Protein AF-A0A947BWH8-F1 (afdb_monomer_lite)

Sequence (149 aa):
MENKRRRALTVIVGLLTLSIGVTAMAASGGHDELLELFDDWRAFESPPVLDGAPDYRATTFDKRQADFLQLRKRLDAFDISEWPIPQQVDWHLVRAEMNGYDFNRRVLKPWQRDPAYYKTMWTYRSDVPAHEGPTHHAVVELWSYEFPL

Secondary structure (DSSP, 8-state):
-------------------------SSHHHHHHHHHHHHHHHHHHSPPEETTEE---HHHHHHHHHHHHHHHHHHTT---TTS-HHHHHHHHHHHHHHHHHHHIIIII-HHHH-GGGG--EE-S--SSSS-SS---TT-EEGGGS-S--

Foldseek 3Di:
DDDDDDDDDDDDDDDPPPPPPPPPPPAPVLLVLLVVLVVVVVVLVQADDDPRDRDPDPVRCVVCVVVLVVSVVSLVPDDCPPPDPVSVVSSVVSVVVSVVSVCCSPPVVCVVPPPCQPAAEDADDDPDPDDDDRYHPHHDDNVPDDPPD

Structure (mmCIF, N/CA/C/O backbone):
data_AF-A0A947BWH8-F1
#
_entry.id   AF-A0A947BWH8-F1
#
loop_
_atom_site.group_PDB
_atom_site.id
_atom_site.type_symbol
_atom_site.label_atom_id
_atom_site.label_alt_id
_atom_site.label_comp_id
_atom_site.label_asym_id
_atom_site.label_entity_id
_atom_site.label_seq_id
_atom_site.pdbx_PDB_ins_code
_atom_site.Cartn_x
_atom_site.Cartn_y
_atom_site.Cartn_z
_atom_site.occupancy
_atom_site.B_iso_or_equiv
_atom_site.auth_seq_id
_atom_site.auth_comp_id
_atom_site.auth_asym_id
_atom_site.auth_atom_id
_atom_site.pdbx_PDB_model_num
ATOM 1 N N . MET A 1 1 ? -0.123 -6.138 92.369 1.00 39.97 1 MET A N 1
ATOM 2 C CA . MET A 1 1 ? -0.701 -7.255 91.594 1.00 39.97 1 MET A CA 1
ATOM 3 C C . MET A 1 1 ? -2.155 -6.917 91.289 1.00 39.97 1 MET A C 1
ATOM 5 O O . MET A 1 1 ? -2.795 -6.324 92.143 1.00 39.97 1 MET A O 1
ATOM 9 N N . GLU A 1 2 ? -2.618 -7.284 90.092 1.00 36.22 2 GLU A N 1
ATOM 10 C CA . GLU A 1 2 ? -4.022 -7.344 89.637 1.00 36.22 2 GLU A CA 1
ATOM 11 C C . GLU A 1 2 ? -4.780 -6.062 89.177 1.00 36.22 2 GLU A C 1
ATOM 13 O O . GLU A 1 2 ? -5.314 -5.285 89.960 1.00 36.22 2 GLU A O 1
ATOM 18 N N . ASN A 1 3 ? -4.870 -5.918 87.844 1.00 44.38 3 ASN A N 1
ATOM 19 C CA . ASN A 1 3 ? -6.005 -5.507 86.986 1.00 44.38 3 ASN A CA 1
ATOM 20 C C . ASN A 1 3 ? -7.221 -4.725 87.550 1.00 44.38 3 ASN A C 1
ATOM 22 O O . ASN A 1 3 ? -8.016 -5.276 88.308 1.00 44.38 3 ASN A O 1
ATOM 26 N N . LYS A 1 4 ? -7.592 -3.627 86.856 1.00 41.88 4 LYS A N 1
ATOM 27 C CA . LYS A 1 4 ? -8.888 -3.563 86.129 1.00 41.88 4 LYS A CA 1
ATOM 28 C C . LYS A 1 4 ? -8.974 -2.432 85.086 1.00 41.88 4 LYS A C 1
ATOM 30 O O . LYS A 1 4 ? -8.759 -1.263 85.367 1.00 41.88 4 LYS A O 1
ATOM 35 N N . ARG A 1 5 ? -9.338 -2.841 83.867 1.00 59.75 5 ARG A N 1
ATOM 36 C CA . ARG A 1 5 ? -9.617 -2.061 82.646 1.00 59.75 5 ARG A CA 1
ATOM 37 C C . ARG A 1 5 ? -10.917 -1.241 82.742 1.00 59.75 5 ARG A C 1
ATOM 39 O O . ARG A 1 5 ? -11.842 -1.714 83.398 1.00 59.75 5 ARG A O 1
ATOM 46 N N . ARG A 1 6 ? -11.025 -0.151 81.953 1.00 51.34 6 ARG A N 1
ATOM 47 C CA . ARG A 1 6 ? -12.219 0.377 81.213 1.00 51.34 6 ARG A CA 1
ATOM 48 C C . ARG A 1 6 ? -11.804 1.688 80.492 1.00 51.34 6 ARG A C 1
ATOM 50 O O . ARG A 1 6 ? -11.542 2.667 81.165 1.00 51.34 6 ARG A O 1
ATOM 57 N N . ARG A 1 7 ? -11.389 1.681 79.214 1.00 51.97 7 ARG A N 1
ATOM 58 C CA . ARG A 1 7 ? -12.149 1.750 77.932 1.00 51.97 7 ARG A CA 1
ATOM 59 C C . ARG A 1 7 ? -13.002 3.022 77.728 1.00 51.97 7 ARG A C 1
ATOM 61 O O . ARG A 1 7 ? -14.052 3.119 78.346 1.00 51.97 7 ARG A O 1
ATOM 68 N N . ALA A 1 8 ? -12.615 3.871 76.765 1.00 40.62 8 ALA A N 1
ATOM 69 C CA . ALA A 1 8 ? -13.495 4.698 75.912 1.00 40.62 8 ALA A CA 1
ATOM 70 C C . ALA A 1 8 ? -12.679 5.173 74.682 1.00 40.62 8 ALA A C 1
ATOM 72 O O . ALA A 1 8 ? -11.717 5.913 74.833 1.00 40.62 8 ALA A O 1
ATOM 73 N N . LEU A 1 9 ? -12.785 4.463 73.555 1.00 39.44 9 LEU A N 1
ATOM 74 C CA . LEU A 1 9 ? -13.539 4.820 72.336 1.00 39.44 9 LEU A CA 1
ATOM 75 C C . LEU A 1 9 ? -12.795 5.805 71.409 1.00 39.44 9 LEU A C 1
ATOM 77 O O . LEU A 1 9 ? -12.954 7.016 71.494 1.00 39.44 9 LEU A O 1
ATOM 81 N N . THR A 1 10 ? -12.023 5.251 70.472 1.00 40.75 10 THR A N 1
ATOM 82 C CA . THR A 1 10 ? -11.544 5.951 69.271 1.00 40.75 10 THR A CA 1
ATOM 83 C C . THR A 1 10 ? -12.500 5.610 68.131 1.00 40.75 10 THR A C 1
ATOM 85 O O . THR A 1 10 ? -12.618 4.444 67.755 1.00 40.75 10 THR A O 1
ATOM 88 N N . VAL A 1 11 ? -13.215 6.606 67.609 1.00 41.56 11 VAL A N 1
ATOM 89 C CA . VAL A 1 11 ? -14.043 6.473 66.403 1.00 41.56 11 VAL A CA 1
ATOM 90 C C . VAL A 1 11 ? -13.116 6.583 65.193 1.00 41.56 11 VAL A C 1
ATOM 92 O O . VAL A 1 11 ? -12.529 7.636 64.965 1.00 41.56 11 VAL A O 1
ATOM 95 N N . ILE A 1 12 ? -12.960 5.497 64.435 1.00 49.56 12 ILE A N 1
ATOM 96 C CA . ILE A 1 12 ? -12.273 5.507 63.138 1.00 49.56 12 ILE A CA 1
ATOM 97 C C . ILE A 1 12 ? -13.351 5.662 62.065 1.00 49.56 12 ILE A C 1
ATOM 99 O O . ILE A 1 12 ? -14.147 4.753 61.840 1.00 49.56 12 ILE A O 1
ATOM 103 N N . VAL A 1 13 ? -13.387 6.828 61.422 1.00 48.16 13 VAL A N 1
ATOM 104 C CA . VAL A 1 13 ? -14.162 7.054 60.199 1.00 48.16 13 VAL A CA 1
ATOM 105 C C . VAL A 1 13 ? -13.369 6.436 59.050 1.00 48.16 13 VAL A C 1
ATOM 107 O O . VAL A 1 13 ? -12.303 6.929 58.689 1.00 48.16 13 VAL A O 1
ATOM 110 N N . GLY A 1 14 ? -13.856 5.317 58.515 1.00 42.84 14 GLY A N 1
ATOM 111 C CA . GLY A 1 14 ? -13.293 4.690 57.322 1.00 42.84 14 GLY A CA 1
ATOM 112 C C . GLY A 1 14 ? -13.672 5.490 56.079 1.00 42.84 14 GLY A C 1
ATOM 113 O O . GLY A 1 14 ? -14.842 5.530 55.705 1.00 42.84 14 GLY A O 1
ATOM 114 N N . LEU A 1 15 ? -12.689 6.130 55.446 1.00 51.12 15 LEU A N 1
ATOM 115 C CA . LEU A 1 15 ? -12.850 6.766 54.143 1.00 51.12 15 LEU A CA 1
ATOM 116 C C . LEU A 1 15 ? -12.776 5.668 53.071 1.00 51.12 15 LEU A C 1
ATOM 118 O O . LEU A 1 15 ? -11.702 5.151 52.773 1.00 51.12 15 LEU A O 1
ATOM 122 N N . LEU A 1 16 ? -13.927 5.270 52.531 1.00 45.84 16 LEU A N 1
ATOM 123 C CA . LEU A 1 16 ? -14.003 4.317 51.428 1.00 45.84 16 LEU A CA 1
ATOM 124 C C . LEU A 1 16 ? -13.688 5.062 50.120 1.00 45.84 16 LEU A C 1
ATOM 126 O O . LEU A 1 16 ? -14.573 5.627 49.482 1.00 45.84 16 LEU A O 1
ATOM 130 N N . THR A 1 17 ? -12.414 5.119 49.735 1.00 53.09 17 THR A N 1
ATOM 131 C CA . THR A 1 17 ? -12.020 5.566 48.394 1.00 53.09 17 THR A CA 1
ATOM 132 C C . THR A 1 17 ? -12.393 4.479 47.391 1.00 53.09 17 THR A C 1
ATOM 134 O O . THR A 1 17 ? -11.710 3.461 47.288 1.00 53.09 17 THR A O 1
ATOM 137 N N . LEU A 1 18 ? -13.494 4.686 46.669 1.00 47.41 18 LEU A N 1
ATOM 138 C CA . LEU A 1 18 ? -13.870 3.871 45.521 1.00 47.41 18 LEU A CA 1
ATOM 139 C C . LEU A 1 18 ? -12.942 4.255 44.359 1.00 47.41 18 LEU A C 1
ATOM 141 O O . LEU A 1 18 ? -13.186 5.224 43.643 1.00 47.41 18 LEU A O 1
ATOM 145 N N . SER A 1 19 ? -11.833 3.537 44.210 1.00 50.00 19 SER A N 1
ATOM 146 C CA . SER A 1 19 ? -11.000 3.609 43.015 1.00 50.00 19 SER A CA 1
ATOM 147 C C . SER A 1 19 ? -11.803 3.054 41.839 1.00 50.00 19 SER A C 1
ATOM 149 O O . SER A 1 19 ? -11.974 1.844 41.698 1.00 50.00 19 SER A O 1
ATOM 151 N N . ILE A 1 20 ? -12.308 3.951 40.991 1.00 53.84 20 ILE A N 1
ATOM 152 C CA . ILE A 1 20 ? -12.769 3.606 39.646 1.00 53.84 20 ILE A CA 1
ATOM 153 C C . ILE A 1 20 ? -11.513 3.195 38.876 1.00 53.84 20 ILE A C 1
ATOM 155 O O . ILE A 1 20 ? -10.786 4.028 38.338 1.00 53.84 20 ILE A O 1
ATOM 159 N N . GLY A 1 21 ? -11.205 1.901 38.903 1.00 50.53 21 GLY A N 1
ATOM 160 C CA . GLY A 1 21 ? -10.251 1.313 37.982 1.00 50.53 21 GLY A CA 1
ATOM 161 C C . GLY A 1 21 ? -10.845 1.416 36.587 1.00 50.53 21 GLY A C 1
ATOM 162 O O . GLY A 1 21 ? -11.781 0.692 36.262 1.00 50.53 21 GLY A O 1
ATOM 163 N N . VAL A 1 22 ? -10.327 2.337 35.776 1.00 55.41 22 VAL A N 1
ATOM 164 C CA . VAL A 1 22 ? -10.525 2.301 34.328 1.00 55.41 22 VAL A CA 1
ATOM 165 C C . VAL A 1 22 ? -9.943 0.970 33.862 1.00 55.41 22 VAL A C 1
ATOM 167 O O . VAL A 1 22 ? -8.730 0.769 33.876 1.00 55.41 22 VAL A O 1
ATOM 170 N N . THR A 1 23 ? -10.806 0.024 33.512 1.00 48.78 23 THR A N 1
ATOM 171 C CA . THR A 1 23 ? -10.416 -1.233 32.876 1.00 48.78 23 THR A CA 1
ATOM 172 C C . THR A 1 23 ? -9.904 -0.934 31.470 1.00 48.78 23 THR A C 1
ATOM 174 O O . THR A 1 23 ? -10.654 -0.978 30.505 1.00 48.78 23 THR A O 1
ATOM 177 N N . ALA A 1 24 ? -8.611 -0.630 31.360 1.00 53.03 24 ALA A N 1
ATOM 178 C CA . ALA A 1 24 ? -7.869 -0.516 30.104 1.00 53.03 24 ALA A CA 1
ATOM 179 C C . ALA A 1 24 ? -7.128 -1.826 29.760 1.00 53.03 24 ALA A C 1
ATOM 181 O O . ALA A 1 24 ? -6.014 -1.797 29.254 1.00 53.03 24 ALA A O 1
ATOM 182 N N . MET A 1 25 ? -7.703 -2.986 30.098 1.00 47.78 25 MET A N 1
ATOM 183 C CA . MET A 1 25 ? -7.000 -4.278 30.016 1.00 47.78 25 MET A CA 1
ATOM 184 C C . MET A 1 25 ? -7.480 -5.226 28.906 1.00 47.78 25 MET A C 1
ATOM 186 O O . MET A 1 25 ? -6.888 -6.286 28.747 1.00 47.78 25 MET A O 1
ATOM 190 N N . ALA A 1 26 ? -8.500 -4.869 28.118 1.00 49.41 26 ALA A N 1
ATOM 191 C CA . ALA A 1 26 ? -8.987 -5.719 27.020 1.00 49.41 26 ALA A CA 1
ATOM 192 C C . ALA A 1 26 ? -8.523 -5.274 25.615 1.00 49.41 26 ALA A C 1
ATOM 194 O O . ALA A 1 26 ? -8.715 -6.011 24.656 1.00 49.41 26 ALA A O 1
ATOM 195 N N . ALA A 1 27 ? -7.898 -4.097 25.485 1.00 54.22 27 ALA A N 1
ATOM 196 C CA . ALA A 1 27 ? -7.608 -3.471 24.189 1.00 54.22 27 ALA A CA 1
ATOM 197 C C . ALA A 1 27 ? -6.154 -3.624 23.697 1.00 54.22 27 ALA A C 1
ATOM 199 O O . ALA A 1 27 ? -5.874 -3.306 22.547 1.00 54.22 27 ALA A O 1
ATOM 200 N N . SER A 1 28 ? -5.217 -4.096 24.531 1.00 60.53 28 SER A N 1
ATOM 201 C CA . SER A 1 28 ? -3.800 -4.137 24.136 1.00 60.53 28 SER A CA 1
ATOM 202 C C . SER A 1 28 ? -3.502 -5.238 23.113 1.00 60.53 28 SER A C 1
ATOM 204 O O . SER A 1 28 ? -2.878 -4.959 22.103 1.00 60.53 28 SER A O 1
ATOM 206 N N . GLY A 1 29 ? -4.020 -6.458 23.309 1.00 75.25 29 GLY A N 1
ATOM 207 C CA . GLY A 1 29 ? -3.731 -7.578 22.399 1.00 75.25 29 GLY A CA 1
ATOM 208 C C . GLY A 1 29 ? -4.282 -7.382 20.982 1.00 75.25 29 GLY A C 1
ATOM 209 O O . GLY A 1 29 ? -3.577 -7.620 20.011 1.00 75.25 29 GLY A O 1
ATOM 210 N N . GLY A 1 30 ? -5.520 -6.892 20.854 1.00 90.06 30 GLY A N 1
ATOM 211 C CA . GLY A 1 30 ? -6.136 -6.671 19.541 1.00 90.06 30 GLY A CA 1
ATOM 212 C C . GLY A 1 30 ? -5.537 -5.491 18.772 1.00 90.06 30 GLY A C 1
ATOM 213 O O . GLY A 1 30 ? -5.439 -5.546 17.549 1.00 90.06 30 GLY A O 1
ATOM 214 N N . HIS A 1 31 ? -5.117 -4.424 19.462 1.00 95.12 31 HIS A N 1
ATOM 215 C CA . HIS A 1 31 ? -4.479 -3.287 18.791 1.00 95.12 31 HIS A CA 1
ATOM 216 C C . HIS A 1 31 ? -3.056 -3.621 18.335 1.00 95.12 31 HIS A C 1
ATOM 218 O O . HIS A 1 31 ? -2.710 -3.286 17.207 1.00 95.12 31 HIS A O 1
ATOM 224 N N . ASP A 1 32 ? -2.277 -4.354 19.135 1.00 96.44 32 ASP A N 1
ATOM 225 C CA . ASP A 1 32 ? -0.945 -4.821 18.728 1.00 96.44 32 ASP A CA 1
ATOM 226 C C . ASP A 1 32 ? -1.026 -5.714 17.468 1.00 96.44 32 ASP A C 1
ATOM 228 O O . ASP A 1 32 ? -0.267 -5.521 16.520 1.00 96.44 32 ASP A O 1
ATOM 232 N N . GLU A 1 33 ? -2.019 -6.610 17.383 1.00 97.56 33 GLU A N 1
ATOM 233 C CA . GLU A 1 33 ? -2.282 -7.415 16.176 1.00 97.56 33 GLU A CA 1
ATOM 234 C C . GLU A 1 33 ? -2.650 -6.560 14.944 1.00 97.56 33 GLU A C 1
ATOM 236 O O . GLU A 1 33 ? -2.325 -6.923 13.807 1.00 97.56 33 GLU A O 1
ATOM 241 N N . LEU A 1 34 ? -3.327 -5.420 15.136 1.00 98.31 34 LEU A N 1
ATOM 242 C CA . LEU A 1 34 ? -3.590 -4.474 14.049 1.00 98.31 34 LEU A CA 1
ATOM 243 C C . LEU A 1 34 ? -2.296 -3.809 13.566 1.00 98.31 34 LEU A C 1
ATOM 245 O O . LEU A 1 34 ? -2.149 -3.610 12.360 1.00 98.31 34 LEU A O 1
ATOM 249 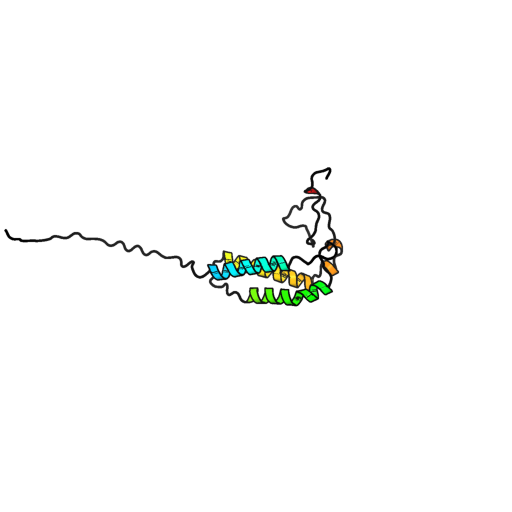N N . LEU A 1 35 ? -1.371 -3.474 14.471 1.00 98.06 35 LEU A N 1
ATOM 250 C CA . LEU A 1 35 ? -0.070 -2.907 14.102 1.00 98.06 35 LEU A CA 1
ATOM 251 C C . LEU A 1 35 ? 0.761 -3.914 13.298 1.00 98.06 35 LEU A C 1
ATOM 253 O O . LEU A 1 35 ? 1.308 -3.554 12.259 1.00 98.06 35 LEU A O 1
ATOM 257 N N . GLU A 1 36 ? 0.763 -5.187 13.694 1.00 98.44 36 GLU A N 1
ATOM 258 C CA . GLU A 1 36 ? 1.401 -6.253 12.910 1.00 98.44 36 GLU A CA 1
ATOM 259 C C . GLU A 1 36 ? 0.762 -6.405 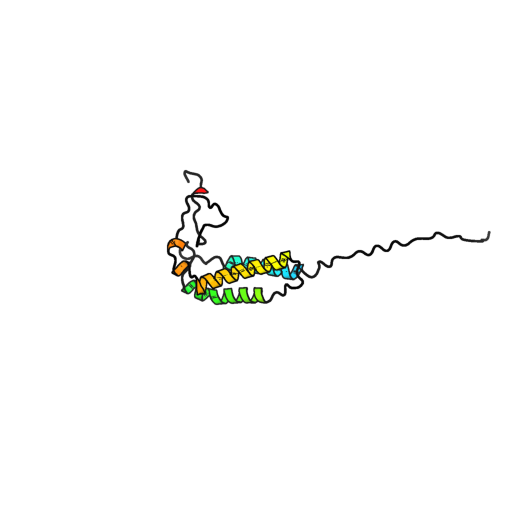11.520 1.00 98.44 36 GLU A C 1
ATOM 261 O O . GLU A 1 36 ? 1.457 -6.497 10.506 1.00 98.44 36 GLU A O 1
ATOM 266 N N . LEU A 1 37 ? -0.576 -6.381 11.435 1.00 98.62 37 LEU A N 1
ATOM 267 C CA . LEU A 1 37 ? -1.269 -6.382 10.144 1.00 98.62 37 LEU A CA 1
ATOM 268 C C . LEU A 1 37 ? -0.904 -5.153 9.299 1.00 98.62 37 LEU A C 1
ATOM 270 O O . LEU A 1 37 ? -0.816 -5.259 8.074 1.00 98.62 37 LEU A O 1
ATOM 274 N N . PHE A 1 38 ? -0.730 -3.991 9.924 1.00 98.56 38 PHE A N 1
ATOM 275 C CA . PHE A 1 38 ? -0.329 -2.777 9.229 1.00 98.56 38 PHE A CA 1
ATOM 276 C C . PHE A 1 38 ? 1.081 -2.903 8.648 1.00 98.56 38 PHE A C 1
ATOM 278 O O . PHE A 1 38 ? 1.272 -2.566 7.481 1.00 98.56 38 PHE A O 1
ATOM 285 N N . ASP A 1 39 ? 2.035 -3.457 9.392 1.00 98.56 39 ASP A N 1
ATOM 286 C CA . ASP A 1 39 ? 3.387 -3.714 8.888 1.00 98.56 39 ASP A CA 1
ATOM 287 C C . ASP A 1 39 ? 3.373 -4.696 7.705 1.00 98.56 39 ASP A C 1
ATOM 289 O O . ASP A 1 39 ? 3.972 -4.427 6.656 1.00 98.56 39 ASP A O 1
ATOM 293 N N . ASP A 1 40 ? 2.600 -5.782 7.808 1.00 98.62 40 ASP A N 1
ATOM 294 C CA . ASP A 1 40 ? 2.394 -6.727 6.703 1.00 98.62 40 ASP A CA 1
ATOM 295 C C . ASP A 1 40 ? 1.761 -6.044 5.479 1.00 98.62 40 ASP A C 1
ATOM 297 O O . ASP A 1 40 ? 2.127 -6.304 4.327 1.00 98.62 40 ASP A O 1
ATOM 301 N N . TRP A 1 41 ? 0.813 -5.135 5.717 1.00 98.62 41 TRP A N 1
ATOM 302 C CA . TRP A 1 41 ? 0.178 -4.334 4.679 1.00 98.62 41 TRP A CA 1
ATOM 303 C C . TRP A 1 41 ? 1.158 -3.366 4.013 1.00 98.62 41 TRP A C 1
ATOM 305 O O . TRP A 1 41 ? 1.134 -3.249 2.791 1.00 98.62 41 TRP A O 1
ATOM 315 N N . ARG A 1 42 ? 2.058 -2.710 4.754 1.00 98.00 42 ARG A N 1
ATOM 316 C CA . ARG A 1 42 ? 3.119 -1.857 4.187 1.00 98.00 42 ARG A CA 1
ATOM 317 C C . ARG A 1 42 ? 4.084 -2.645 3.313 1.00 98.00 42 ARG A C 1
ATOM 319 O O . ARG A 1 42 ? 4.393 -2.204 2.204 1.00 98.00 42 ARG A O 1
ATOM 326 N N . ALA A 1 43 ? 4.500 -3.824 3.772 1.00 97.62 43 ALA A N 1
ATOM 327 C CA . ALA A 1 43 ? 5.349 -4.717 2.992 1.00 97.62 43 ALA A CA 1
ATOM 328 C C . ALA A 1 43 ? 4.652 -5.199 1.707 1.00 97.62 43 ALA A C 1
ATOM 330 O O . ALA A 1 43 ? 5.283 -5.305 0.654 1.00 97.62 43 ALA A O 1
ATOM 331 N N . PHE A 1 44 ? 3.344 -5.467 1.769 1.00 98.06 44 PHE A N 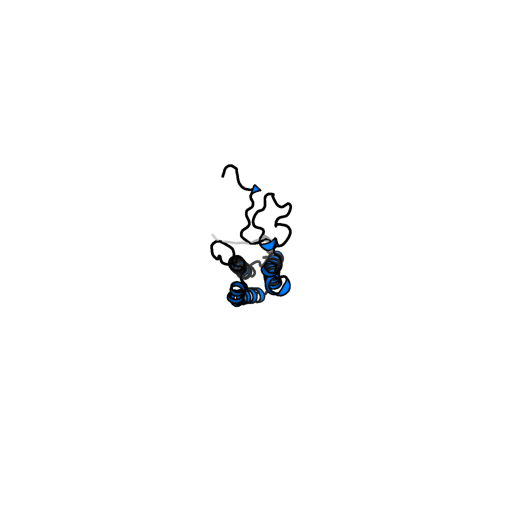1
ATOM 332 C CA . PHE A 1 44 ? 2.558 -5.872 0.608 1.00 98.06 44 PHE A CA 1
ATOM 333 C C . PHE A 1 44 ? 2.240 -4.717 -0.356 1.00 98.06 44 PHE A C 1
ATOM 335 O O . PHE A 1 44 ? 2.285 -4.895 -1.572 1.00 98.06 44 PHE A O 1
ATOM 342 N N . GLU A 1 45 ? 1.864 -3.543 0.134 1.00 96.69 45 GLU A N 1
ATOM 343 C CA . GLU A 1 45 ? 1.442 -2.432 -0.726 1.00 96.69 45 GLU A CA 1
ATOM 344 C C . GLU A 1 45 ? 2.596 -1.983 -1.634 1.00 96.69 45 GLU A C 1
ATOM 346 O O . GLU A 1 45 ? 2.403 -1.828 -2.845 1.00 96.69 45 GLU A O 1
ATOM 351 N N . SER A 1 46 ? 3.819 -1.993 -1.091 1.00 95.25 46 SER A N 1
ATOM 352 C CA . SER A 1 46 ? 5.043 -1.842 -1.873 1.00 95.25 46 SER A CA 1
ATOM 353 C C . SER A 1 46 ? 5.146 -2.935 -2.954 1.00 95.25 46 SER A C 1
ATOM 355 O O . SER A 1 46 ? 5.157 -4.135 -2.652 1.00 95.25 46 SER A O 1
ATOM 357 N N . PRO A 1 47 ? 5.201 -2.572 -4.247 1.00 94.94 47 PRO A N 1
ATOM 358 C CA . PRO A 1 47 ? 5.329 -3.542 -5.328 1.00 94.94 47 PRO A CA 1
ATOM 359 C C . PRO A 1 47 ? 6.716 -4.203 -5.325 1.00 94.94 47 PRO A C 1
ATOM 361 O O . PRO A 1 47 ? 7.708 -3.551 -4.993 1.00 94.94 47 PRO A O 1
ATOM 364 N N . PRO A 1 48 ? 6.825 -5.481 -5.741 1.00 96.31 48 PRO A N 1
ATOM 365 C CA . PRO A 1 48 ? 8.123 -6.111 -5.937 1.00 96.31 48 PRO A CA 1
ATOM 366 C C . PRO A 1 48 ? 8.905 -5.383 -7.033 1.00 96.31 48 PRO A C 1
ATOM 368 O O . PRO A 1 48 ? 8.332 -4.701 -7.883 1.00 96.31 48 PRO A O 1
ATOM 371 N N . VAL A 1 49 ? 10.221 -5.560 -7.031 1.00 96.69 49 VAL A N 1
ATOM 372 C CA . VAL A 1 49 ? 11.114 -4.932 -8.007 1.00 96.69 49 VAL A CA 1
ATOM 373 C C . VAL A 1 49 ? 11.362 -5.872 -9.187 1.00 96.69 49 VAL A C 1
ATOM 375 O O . VAL A 1 49 ? 11.609 -7.064 -9.005 1.00 96.69 49 VAL A O 1
ATOM 378 N N . LEU A 1 50 ? 11.345 -5.318 -10.397 1.00 95.94 50 LEU A N 1
ATOM 379 C CA . LEU A 1 50 ? 11.793 -5.946 -11.635 1.00 95.94 50 LEU A CA 1
ATOM 380 C C . LEU A 1 50 ? 12.827 -5.029 -12.291 1.00 95.94 50 LEU A C 1
ATOM 382 O O . LEU A 1 50 ? 12.534 -3.866 -12.551 1.00 95.94 50 LEU A O 1
ATOM 386 N N . ASP A 1 51 ? 14.030 -5.547 -12.543 1.00 95.25 51 ASP A N 1
ATOM 387 C CA . ASP A 1 51 ? 15.124 -4.809 -13.196 1.00 95.25 51 ASP A CA 1
ATOM 388 C C . ASP A 1 51 ? 15.422 -3.437 -12.552 1.00 95.25 51 ASP A C 1
ATOM 390 O O . ASP A 1 51 ? 15.764 -2.466 -13.221 1.00 95.25 51 ASP A O 1
ATOM 394 N N . GLY A 1 52 ? 15.275 -3.350 -11.225 1.00 92.44 52 GLY A N 1
ATOM 395 C CA . GLY A 1 52 ? 15.516 -2.129 -10.449 1.00 92.44 52 GLY A CA 1
ATOM 396 C C . GLY A 1 52 ? 14.328 -1.165 -10.348 1.00 92.44 52 GLY A C 1
ATOM 397 O O . GLY A 1 52 ? 14.433 -0.179 -9.624 1.00 92.44 52 GLY A O 1
ATOM 398 N N . ALA A 1 53 ? 13.194 -1.447 -10.998 1.00 93.31 53 ALA A N 1
ATOM 399 C CA . ALA A 1 53 ? 11.986 -0.623 -10.934 1.00 93.31 53 ALA A CA 1
ATOM 400 C C . ALA A 1 53 ? 10.798 -1.352 -10.267 1.00 93.31 53 ALA A C 1
ATOM 402 O O . ALA A 1 53 ? 10.692 -2.575 -10.364 1.00 93.31 53 ALA A O 1
ATOM 403 N N . PRO A 1 54 ? 9.864 -0.625 -9.626 1.00 96.06 54 PRO A N 1
ATOM 404 C CA . PRO A 1 54 ? 8.577 -1.169 -9.192 1.00 96.06 54 PRO A CA 1
ATOM 405 C C . PRO A 1 54 ? 7.817 -1.913 -10.305 1.00 96.06 54 PRO A C 1
ATOM 407 O O . PRO A 1 54 ? 7.529 -1.353 -11.366 1.00 96.06 54 PRO A O 1
ATOM 410 N N . ASP A 1 55 ? 7.448 -3.170 -10.061 1.00 97.06 55 ASP A N 1
ATOM 411 C CA . ASP A 1 55 ? 6.781 -4.027 -11.040 1.00 97.06 55 ASP A CA 1
ATOM 412 C C . ASP A 1 55 ? 5.254 -3.876 -11.003 1.00 97.06 55 ASP A C 1
ATOM 414 O O . ASP A 1 55 ? 4.544 -4.573 -10.272 1.00 97.06 55 ASP A O 1
ATOM 418 N N . TYR A 1 56 ? 4.739 -2.991 -11.857 1.00 95.81 56 TYR A N 1
ATOM 419 C CA . TYR A 1 56 ? 3.299 -2.758 -12.011 1.00 95.81 56 TYR A CA 1
ATOM 420 C C . TYR A 1 56 ? 2.623 -3.605 -13.102 1.00 95.81 56 TYR A C 1
ATOM 422 O O . TYR A 1 56 ? 1.506 -3.295 -13.533 1.00 95.81 56 TYR A O 1
ATOM 430 N N . ARG A 1 57 ? 3.268 -4.671 -13.598 1.00 95.50 57 ARG A N 1
ATOM 431 C CA . ARG A 1 57 ? 2.679 -5.511 -14.655 1.00 95.50 57 ARG A CA 1
ATOM 432 C C . ARG A 1 57 ? 1.409 -6.200 -14.164 1.00 95.50 57 ARG A C 1
ATOM 434 O O . ARG A 1 57 ? 1.323 -6.652 -13.023 1.00 95.50 57 ARG A O 1
ATOM 441 N N . ALA A 1 58 ? 0.445 -6.380 -15.070 1.00 95.31 58 ALA A N 1
ATOM 442 C CA . ALA A 1 58 ? -0.810 -7.074 -14.771 1.00 95.31 58 ALA A CA 1
ATOM 443 C C . ALA A 1 58 ? -0.576 -8.467 -14.158 1.00 95.31 58 ALA A C 1
ATOM 445 O O . ALA A 1 58 ? -1.172 -8.801 -13.140 1.00 95.31 58 ALA A O 1
ATOM 446 N N . THR A 1 59 ? 0.388 -9.223 -14.696 1.00 96.75 59 THR A N 1
ATOM 447 C CA . THR A 1 59 ? 0.766 -10.548 -14.183 1.00 96.75 59 THR A CA 1
ATOM 448 C C . THR A 1 59 ? 1.222 -10.526 -12.727 1.00 96.75 59 THR A C 1
ATOM 450 O O . THR A 1 59 ? 1.037 -11.506 -12.013 1.00 96.75 59 THR A O 1
ATOM 453 N N . THR A 1 60 ? 1.846 -9.435 -12.287 1.00 96.38 60 THR A N 1
ATOM 454 C CA . THR A 1 60 ? 2.346 -9.285 -10.917 1.00 96.38 60 THR A CA 1
ATOM 455 C C . THR A 1 60 ? 1.194 -8.993 -9.967 1.00 96.38 60 THR A C 1
ATOM 457 O O . THR A 1 60 ? 1.076 -9.652 -8.937 1.00 96.38 60 THR A O 1
ATOM 460 N N . PHE A 1 61 ? 0.274 -8.106 -10.349 1.00 95.75 61 PHE A N 1
ATOM 461 C CA . PHE A 1 61 ? -0.954 -7.878 -9.583 1.00 95.75 61 PHE A CA 1
ATOM 462 C C . PHE A 1 61 ? -1.842 -9.122 -9.495 1.00 95.75 61 PHE A C 1
ATOM 464 O O . PHE A 1 61 ? -2.414 -9.383 -8.440 1.00 95.75 61 PHE A O 1
ATOM 471 N N . ASP A 1 62 ? -1.947 -9.907 -10.567 1.00 96.50 62 ASP A N 1
ATOM 472 C CA . ASP A 1 62 ? -2.756 -11.129 -10.560 1.00 96.50 62 ASP A CA 1
ATOM 473 C C . ASP A 1 62 ? -2.178 -12.191 -9.619 1.00 96.50 62 ASP A C 1
ATOM 475 O O . ASP A 1 62 ? -2.921 -12.793 -8.846 1.00 96.50 62 ASP A O 1
ATOM 479 N N . LYS A 1 63 ? -0.850 -12.369 -9.610 1.00 97.50 63 LYS A N 1
ATOM 480 C CA . LYS A 1 63 ? -0.169 -13.294 -8.687 1.00 97.50 63 LYS A CA 1
ATOM 481 C C . LYS A 1 63 ? -0.351 -12.905 -7.220 1.00 97.50 63 LYS A C 1
ATOM 483 O O . LYS A 1 63 ? -0.511 -13.779 -6.379 1.00 97.50 63 LYS A O 1
ATOM 488 N N . ARG A 1 64 ? -0.341 -11.604 -6.926 1.00 96.81 64 ARG A N 1
ATOM 489 C CA . ARG A 1 64 ? -0.394 -11.055 -5.560 1.00 96.81 64 ARG A CA 1
ATOM 490 C C . ARG A 1 64 ? -1.814 -10.899 -5.014 1.00 96.81 64 ARG A C 1
ATOM 492 O O . ARG A 1 64 ? -1.993 -10.572 -3.844 1.00 96.81 64 ARG A O 1
ATOM 499 N N . GLN A 1 65 ? -2.839 -11.133 -5.835 1.00 97.75 65 GLN A N 1
ATOM 500 C CA . GLN A 1 65 ? -4.228 -10.924 -5.429 1.00 97.75 65 GLN A CA 1
ATOM 501 C C . GLN A 1 65 ? -4.653 -11.845 -4.277 1.00 97.75 65 GLN A C 1
ATOM 503 O O . GLN A 1 65 ? -5.437 -11.428 -3.427 1.00 97.75 65 GLN A O 1
ATOM 508 N N . ALA A 1 66 ? -4.162 -13.087 -4.241 1.00 98.44 66 ALA A N 1
ATOM 509 C CA . ALA A 1 66 ? -4.484 -14.015 -3.159 1.00 98.44 66 ALA A CA 1
ATOM 510 C C . ALA A 1 66 ? -3.965 -13.502 -1.805 1.00 98.44 66 ALA A C 1
ATOM 512 O O . ALA A 1 66 ? -4.709 -13.521 -0.826 1.00 98.44 66 ALA A O 1
ATOM 513 N N . ASP A 1 67 ? -2.741 -12.975 -1.776 1.00 98.44 67 ASP A N 1
ATOM 514 C CA . ASP A 1 67 ? -2.114 -12.431 -0.568 1.00 98.44 67 ASP A CA 1
ATOM 515 C C . ASP A 1 67 ? -2.860 -11.181 -0.077 1.00 98.44 67 ASP A C 1
ATOM 517 O O . ASP A 1 67 ? -3.180 -11.071 1.106 1.00 98.44 67 ASP A O 1
ATOM 521 N N . PHE A 1 68 ? -3.262 -10.290 -0.995 1.00 98.62 68 PHE A N 1
ATOM 522 C CA . PHE A 1 68 ? -4.125 -9.151 -0.659 1.00 98.62 68 PHE A CA 1
ATOM 523 C C . PHE A 1 68 ? -5.428 -9.591 0.020 1.00 98.62 68 PHE A C 1
ATOM 525 O O . PHE A 1 68 ? -5.834 -9.025 1.034 1.00 98.62 68 PHE A O 1
ATOM 532 N N . LEU A 1 69 ? -6.096 -10.613 -0.525 1.00 98.62 69 LEU A N 1
ATOM 533 C CA . LEU A 1 69 ? -7.351 -11.114 0.039 1.00 98.62 69 LEU A CA 1
ATOM 534 C C . LEU A 1 69 ? -7.155 -11.730 1.432 1.00 98.62 69 LEU A C 1
ATOM 536 O O . LEU A 1 69 ? -8.064 -11.650 2.258 1.00 98.62 69 LEU A O 1
ATOM 540 N N . GLN A 1 70 ? -5.986 -12.308 1.721 1.00 98.81 70 GLN A N 1
ATOM 541 C CA . GLN A 1 70 ? -5.654 -12.797 3.061 1.00 98.81 70 GLN A CA 1
ATOM 542 C C . GLN A 1 70 ? -5.479 -11.645 4.056 1.00 98.81 70 GLN A C 1
ATOM 544 O O . GLN A 1 70 ? -6.060 -11.698 5.141 1.00 98.81 70 GLN A O 1
ATOM 549 N N . LEU A 1 71 ? -4.7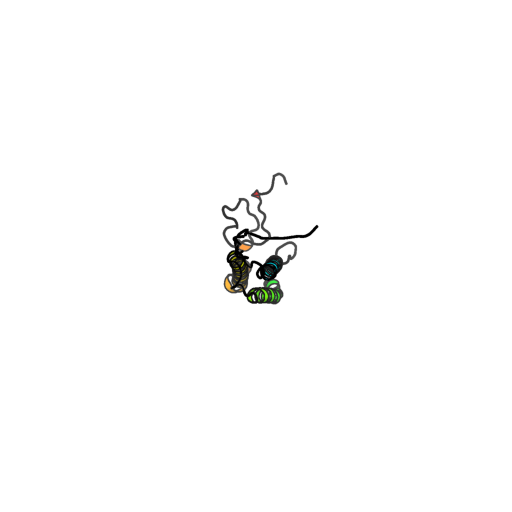53 -10.587 3.679 1.00 98.81 71 LEU A N 1
ATOM 550 C CA . LEU A 1 71 ? -4.623 -9.373 4.496 1.00 98.81 71 LEU A CA 1
ATOM 551 C C . LEU A 1 71 ? -5.987 -8.740 4.757 1.00 98.81 71 LEU A C 1
ATOM 553 O O . LEU A 1 71 ? -6.317 -8.404 5.893 1.00 98.81 71 LEU A O 1
ATOM 557 N N . ARG A 1 72 ? -6.826 -8.660 3.720 1.00 98.75 72 ARG A N 1
ATOM 558 C CA . ARG A 1 72 ? -8.170 -8.115 3.863 1.00 98.75 72 ARG A CA 1
ATOM 559 C C . ARG A 1 72 ? -9.029 -8.938 4.820 1.00 98.75 72 ARG A C 1
ATOM 561 O O . ARG A 1 72 ? -9.700 -8.376 5.680 1.00 98.75 72 ARG A O 1
ATOM 568 N N . LYS A 1 73 ? -8.971 -10.266 4.706 1.00 98.75 73 LYS A N 1
ATOM 569 C CA . LYS A 1 73 ? -9.677 -11.175 5.613 1.00 98.75 73 LYS A CA 1
ATOM 570 C C . LYS A 1 73 ? -9.219 -11.008 7.065 1.00 98.75 73 LYS A C 1
ATOM 572 O O . LYS A 1 73 ? -10.061 -11.072 7.952 1.00 98.75 73 LYS A O 1
ATOM 577 N N . ARG A 1 74 ? -7.917 -10.801 7.308 1.00 98.44 74 ARG A N 1
ATOM 578 C CA . ARG A 1 74 ? -7.390 -10.499 8.652 1.00 98.44 74 ARG A CA 1
ATOM 579 C C . ARG A 1 74 ? -7.972 -9.192 9.185 1.00 98.44 74 ARG A C 1
ATOM 581 O O . ARG A 1 74 ? -8.464 -9.179 10.303 1.00 98.44 74 ARG A O 1
ATOM 588 N N . LEU A 1 75 ? -7.995 -8.133 8.371 1.00 98.56 75 LEU A N 1
ATOM 589 C CA . LEU A 1 75 ? -8.572 -6.848 8.774 1.00 98.56 75 LEU A CA 1
ATOM 590 C C . LEU A 1 75 ? -10.061 -6.957 9.139 1.00 98.56 75 LEU A C 1
ATOM 592 O O . LEU A 1 75 ? -10.498 -6.402 10.144 1.00 98.56 75 LEU A O 1
ATOM 596 N N . ASP A 1 76 ? -10.842 -7.668 8.325 1.00 98.06 76 ASP A N 1
ATOM 597 C CA . ASP A 1 76 ? -12.288 -7.813 8.529 1.00 98.06 76 ASP A CA 1
ATOM 598 C C . ASP A 1 76 ? -12.636 -8.725 9.730 1.00 98.06 76 ASP A C 1
ATOM 600 O O . ASP A 1 76 ? -13.803 -8.809 10.108 1.00 98.06 76 ASP A O 1
ATOM 604 N N . ALA A 1 77 ? -11.654 -9.415 10.326 1.00 97.75 77 ALA A N 1
ATOM 605 C CA . ALA A 1 77 ? -11.852 -10.290 11.483 1.00 97.75 77 ALA A CA 1
ATOM 606 C C . ALA A 1 77 ? -11.778 -9.563 12.837 1.00 97.75 77 ALA A C 1
ATOM 608 O O . ALA A 1 77 ? -12.181 -10.140 13.847 1.00 97.75 77 ALA A O 1
ATOM 609 N N . PHE A 1 78 ? -11.273 -8.326 12.874 1.00 96.81 78 PHE A N 1
ATOM 610 C CA . PHE A 1 78 ? -11.234 -7.535 14.102 1.00 96.81 78 PHE A CA 1
ATOM 611 C C . PHE A 1 78 ? -12.643 -7.102 14.520 1.00 96.81 78 PHE A C 1
ATOM 613 O O . PHE A 1 78 ? -13.387 -6.529 13.722 1.00 96.81 78 PHE A O 1
ATOM 620 N N . ASP A 1 79 ? -12.973 -7.309 15.794 1.00 95.88 79 ASP A N 1
ATOM 621 C CA . ASP A 1 79 ? -14.086 -6.623 16.448 1.00 95.88 79 ASP A CA 1
ATOM 622 C C . ASP A 1 79 ? -13.542 -5.432 17.242 1.00 95.88 79 ASP A C 1
ATOM 624 O O . ASP A 1 79 ? -12.810 -5.597 18.221 1.00 95.88 79 ASP A O 1
ATOM 628 N N . ILE A 1 80 ? -13.875 -4.230 16.777 1.00 96.50 80 ILE A N 1
ATOM 629 C CA . ILE A 1 80 ? -13.357 -2.971 17.317 1.00 96.50 80 ILE A CA 1
ATOM 630 C C . ILE A 1 80 ? -14.384 -2.219 18.173 1.00 96.50 80 ILE A C 1
ATOM 632 O O . ILE A 1 80 ? -14.086 -1.110 18.611 1.00 96.50 80 ILE A O 1
ATOM 636 N N . SER A 1 81 ? -15.591 -2.762 18.406 1.00 95.88 81 SER A N 1
ATOM 637 C CA . SER A 1 81 ? -16.677 -2.006 19.063 1.00 95.88 81 SER A CA 1
ATOM 638 C C . SER A 1 81 ? -16.298 -1.517 20.462 1.00 95.88 81 SER A C 1
ATOM 640 O O . SER A 1 81 ? -16.641 -0.399 20.846 1.00 95.88 81 SER A O 1
ATOM 642 N N . GLU A 1 82 ? -15.534 -2.339 21.183 1.00 94.31 82 GLU A N 1
ATOM 643 C CA . GLU A 1 82 ? -15.085 -2.079 22.553 1.00 94.31 82 GLU A CA 1
ATOM 644 C C . GLU A 1 82 ? -13.699 -1.418 22.625 1.00 94.31 82 GLU A C 1
ATOM 646 O O . GLU A 1 82 ? -13.170 -1.193 23.716 1.00 94.31 82 GLU A O 1
ATOM 651 N N . TRP A 1 83 ? -13.070 -1.110 21.486 1.00 95.56 83 TRP A N 1
ATOM 652 C CA . TRP A 1 83 ? -11.766 -0.449 21.485 1.00 95.56 83 TRP A CA 1
ATOM 653 C C . TRP A 1 83 ? -11.908 1.031 21.866 1.00 95.56 83 TRP A C 1
ATOM 655 O O . TRP A 1 83 ? -12.909 1.666 21.526 1.00 95.56 83 TRP A O 1
ATOM 665 N N . PRO A 1 84 ? -10.901 1.645 22.510 1.00 96.81 84 PRO A N 1
ATOM 666 C CA . PRO A 1 84 ? -10.807 3.096 22.597 1.00 96.81 84 PRO A CA 1
ATOM 667 C C . PRO A 1 84 ? -10.927 3.750 21.215 1.00 96.81 84 PRO A C 1
ATOM 669 O O . PRO A 1 84 ? -10.332 3.279 20.246 1.00 96.81 84 PRO A O 1
ATOM 672 N N . ILE A 1 85 ? -11.635 4.882 21.136 1.00 97.06 85 ILE A N 1
ATOM 673 C CA . ILE A 1 85 ? -11.882 5.600 19.872 1.00 97.06 85 ILE A CA 1
ATOM 674 C C . ILE A 1 85 ? -10.613 5.811 19.023 1.00 97.06 85 ILE A C 1
ATOM 676 O O . ILE A 1 85 ? -10.688 5.558 17.823 1.00 97.06 85 ILE A O 1
ATOM 680 N N . PRO A 1 86 ? -9.443 6.201 19.577 1.00 97.56 86 PRO A N 1
ATOM 681 C CA . PRO A 1 86 ? -8.228 6.336 18.769 1.00 97.56 86 PRO A CA 1
ATOM 682 C C . PRO A 1 86 ? -7.825 5.047 18.036 1.00 97.56 86 PRO A C 1
ATOM 684 O O . PRO A 1 86 ? -7.479 5.095 16.864 1.00 97.56 86 PRO A O 1
ATOM 687 N N . GLN A 1 87 ? -7.961 3.886 18.676 1.00 97.88 87 GLN A N 1
ATOM 688 C CA . GLN A 1 87 ? -7.615 2.600 18.065 1.00 97.88 87 GLN A CA 1
ATOM 689 C C . GLN A 1 87 ? -8.647 2.167 17.012 1.00 97.88 87 GLN A C 1
ATOM 691 O O . GLN A 1 87 ? -8.293 1.556 16.005 1.00 97.88 87 GLN A O 1
ATOM 696 N N . GLN A 1 88 ? -9.926 2.518 17.199 1.00 98.12 88 GLN A N 1
ATOM 697 C CA . GLN A 1 88 ? -10.945 2.334 16.155 1.00 98.12 88 GLN A CA 1
ATOM 698 C C . GLN A 1 88 ? -10.622 3.169 14.908 1.00 98.12 88 GLN A C 1
ATOM 700 O O . GLN A 1 88 ? -10.804 2.710 13.778 1.00 98.12 88 GLN A O 1
ATOM 705 N N . VAL A 1 89 ? -10.130 4.398 15.109 1.00 98.50 89 VAL A N 1
ATOM 706 C CA . VAL A 1 89 ? -9.680 5.269 14.017 1.00 98.50 89 VAL A CA 1
ATOM 707 C C . VAL A 1 89 ? -8.510 4.630 13.272 1.00 98.50 89 VAL A C 1
ATOM 709 O O . VAL A 1 89 ? -8.573 4.564 12.046 1.00 98.50 89 VAL A O 1
ATOM 712 N N . ASP A 1 90 ? -7.509 4.094 13.976 1.00 98.50 90 ASP A N 1
ATOM 713 C CA . ASP A 1 90 ? -6.381 3.392 13.347 1.00 98.50 90 ASP A CA 1
ATOM 714 C C . ASP A 1 90 ? -6.865 2.244 12.450 1.00 98.50 90 ASP A C 1
ATOM 716 O O . ASP A 1 90 ? -6.485 2.159 11.280 1.00 98.50 90 ASP A O 1
ATOM 720 N N . TRP A 1 91 ? -7.791 1.412 12.942 1.00 98.56 91 TRP A N 1
ATOM 721 C CA . TRP A 1 91 ? -8.377 0.334 12.140 1.00 98.56 91 TRP A CA 1
ATOM 722 C C . TRP A 1 91 ? -9.068 0.864 10.875 1.00 98.56 91 TRP A C 1
ATOM 724 O O . TRP A 1 91 ? -8.899 0.325 9.774 1.00 98.56 91 TRP A O 1
ATOM 734 N N . HIS A 1 92 ? -9.831 1.954 10.999 1.00 98.75 92 HIS A N 1
ATOM 735 C CA . HIS A 1 92 ? -10.490 2.587 9.859 1.00 98.75 92 HIS A CA 1
ATOM 736 C C . HIS A 1 92 ? -9.508 3.179 8.843 1.00 98.75 92 HIS A C 1
ATOM 738 O O . HIS A 1 92 ? -9.808 3.143 7.646 1.00 98.75 92 HIS A O 1
ATOM 744 N N . LEU A 1 93 ? -8.348 3.675 9.280 1.00 98.56 93 LEU A N 1
ATOM 745 C CA . LEU A 1 93 ? -7.292 4.149 8.385 1.00 98.56 93 LEU A CA 1
ATOM 746 C C . LEU A 1 93 ? -6.719 2.994 7.557 1.00 98.56 93 LEU A C 1
ATOM 748 O O . LEU A 1 93 ? -6.716 3.081 6.328 1.00 98.56 93 LEU A O 1
ATOM 752 N N . VAL A 1 94 ? -6.360 1.870 8.192 1.00 98.62 94 VAL A N 1
ATOM 753 C CA . VAL A 1 94 ? -5.889 0.669 7.472 1.00 98.62 94 VAL A CA 1
ATOM 754 C C . VAL A 1 94 ? -6.943 0.188 6.469 1.00 98.62 94 VAL A C 1
ATOM 756 O O . VAL A 1 94 ? -6.641 -0.096 5.306 1.00 98.62 94 VAL A O 1
ATOM 759 N N . ARG A 1 95 ? -8.221 0.176 6.874 1.00 98.81 95 ARG A N 1
ATOM 760 C CA . ARG A 1 95 ? -9.339 -0.165 5.983 1.00 98.81 95 ARG A CA 1
ATOM 761 C C . ARG A 1 95 ? -9.440 0.763 4.779 1.00 98.81 95 ARG A C 1
ATOM 763 O O . ARG A 1 95 ? -9.692 0.284 3.670 1.00 98.81 95 ARG A O 1
ATOM 770 N N . ALA A 1 96 ? -9.306 2.070 4.984 1.00 98.75 96 ALA A N 1
ATOM 771 C CA . ALA A 1 96 ? -9.392 3.056 3.915 1.00 98.75 96 ALA A CA 1
ATOM 772 C C . ALA A 1 96 ? -8.274 2.859 2.884 1.00 98.75 96 ALA A C 1
ATOM 774 O O . ALA A 1 96 ? -8.545 2.860 1.684 1.00 98.75 96 ALA A O 1
ATOM 775 N N . GLU A 1 97 ? -7.049 2.600 3.335 1.00 97.94 97 GLU A N 1
ATOM 776 C CA . GLU A 1 97 ? -5.919 2.346 2.443 1.00 97.94 97 GLU A CA 1
ATOM 777 C C . GLU A 1 97 ? -6.083 1.055 1.632 1.00 97.94 97 GLU A C 1
ATOM 779 O O . GLU A 1 97 ? -5.932 1.076 0.408 1.00 97.94 97 GLU A O 1
ATOM 784 N N . MET A 1 98 ? -6.465 -0.058 2.273 1.00 98.69 98 MET A N 1
ATOM 785 C CA . MET A 1 98 ? -6.713 -1.323 1.567 1.00 98.69 98 MET A CA 1
ATOM 786 C C . MET A 1 98 ? -7.848 -1.194 0.540 1.00 98.69 98 MET A C 1
ATOM 788 O O . MET A 1 98 ? -7.776 -1.766 -0.551 1.00 98.69 98 MET A O 1
ATOM 792 N N . ASN A 1 99 ? -8.890 -0.416 0.855 1.00 98.62 99 ASN A N 1
ATOM 793 C CA . ASN A 1 99 ? -9.943 -0.082 -0.107 1.00 98.62 99 ASN A CA 1
ATOM 794 C C . ASN A 1 99 ? -9.398 0.749 -1.279 1.00 98.62 99 ASN A C 1
ATOM 796 O O . ASN A 1 99 ? -9.778 0.503 -2.424 1.00 98.62 99 ASN A O 1
ATOM 800 N N . GLY A 1 100 ? -8.521 1.719 -1.006 1.00 97.12 100 GLY A N 1
ATOM 801 C CA . GLY A 1 100 ? -7.870 2.544 -2.024 1.00 97.12 100 GLY A CA 1
ATOM 802 C C . GLY A 1 100 ? -7.036 1.712 -2.996 1.00 97.12 100 GLY A C 1
ATOM 803 O O . GLY A 1 100 ? -7.157 1.876 -4.210 1.00 97.12 100 GLY A O 1
ATOM 804 N N . TYR A 1 101 ? -6.266 0.750 -2.488 1.00 97.19 101 TYR A N 1
ATOM 805 C CA . TYR A 1 101 ? -5.523 -0.198 -3.318 1.00 97.19 101 TYR A CA 1
ATOM 806 C C . TYR A 1 101 ? -6.434 -1.041 -4.217 1.00 97.19 101 TYR A C 1
ATOM 808 O O . TYR A 1 101 ? -6.209 -1.124 -5.427 1.00 97.19 101 TYR A O 1
ATOM 816 N N . ASP A 1 102 ? -7.492 -1.639 -3.662 1.00 97.88 102 ASP A N 1
ATOM 817 C CA . ASP A 1 102 ? -8.426 -2.456 -4.444 1.00 97.88 102 ASP A CA 1
ATOM 818 C C . ASP A 1 102 ? -9.172 -1.618 -5.497 1.00 97.88 102 ASP A C 1
ATOM 820 O O . ASP A 1 102 ? -9.355 -2.049 -6.642 1.00 97.88 102 ASP A O 1
ATOM 824 N N . PHE A 1 103 ? -9.533 -0.378 -5.155 1.00 97.75 103 PHE A N 1
ATOM 825 C CA . PHE A 1 103 ? -10.098 0.580 -6.100 1.00 97.75 103 PHE A CA 1
ATOM 826 C C . PHE A 1 103 ? -9.114 0.915 -7.224 1.00 97.75 103 PHE A C 1
ATOM 828 O O . PHE A 1 103 ? -9.490 0.886 -8.400 1.00 97.75 103 PHE A O 1
ATOM 835 N N . ASN A 1 104 ? -7.844 1.157 -6.892 1.00 95.69 104 ASN A N 1
ATOM 836 C CA . ASN A 1 104 ? -6.793 1.378 -7.878 1.00 95.69 104 ASN A CA 1
ATOM 837 C C . ASN A 1 104 ? -6.617 0.160 -8.786 1.00 95.69 104 ASN A C 1
ATOM 839 O O . ASN A 1 104 ? -6.528 0.321 -10.000 1.00 95.69 104 ASN A O 1
ATOM 843 N N . ARG A 1 105 ? -6.665 -1.062 -8.249 1.00 95.31 105 ARG A N 1
ATOM 844 C CA . ARG A 1 105 ? -6.525 -2.284 -9.048 1.00 95.31 105 ARG A CA 1
ATOM 845 C C . ARG A 1 105 ? -7.717 -2.546 -9.971 1.00 95.31 105 ARG A C 1
ATOM 847 O O . ARG A 1 105 ? -7.530 -2.952 -11.121 1.00 95.31 105 ARG A O 1
ATOM 854 N N . ARG A 1 106 ? -8.950 -2.364 -9.491 1.00 96.38 106 ARG A N 1
ATOM 855 C CA . ARG A 1 106 ? -10.162 -2.750 -10.238 1.00 96.38 106 ARG A CA 1
ATOM 856 C C . ARG A 1 106 ? -10.738 -1.629 -11.087 1.00 96.38 106 ARG A C 1
ATOM 858 O O . ARG A 1 106 ? -11.201 -1.896 -12.198 1.00 96.38 106 ARG A O 1
ATOM 865 N N . VAL A 1 107 ? -10.736 -0.406 -10.567 1.00 96.75 107 VAL A N 1
ATOM 866 C CA . VAL A 1 107 ? -11.504 0.712 -11.121 1.00 96.75 107 VAL A CA 1
ATOM 867 C C . VAL A 1 107 ? -10.591 1.735 -11.771 1.00 96.75 107 VAL A C 1
ATOM 869 O O . VAL A 1 107 ? -10.663 1.875 -12.991 1.00 96.75 107 VAL A O 1
ATOM 872 N N . LEU A 1 108 ? -9.739 2.419 -10.999 1.00 95.75 108 LEU A N 1
ATOM 873 C CA . LEU A 1 108 ? -8.950 3.546 -11.512 1.00 95.75 108 LEU A CA 1
ATOM 874 C C . LEU A 1 108 ? -7.860 3.073 -12.481 1.00 95.75 108 LEU A C 1
ATOM 876 O O . LEU A 1 108 ? -7.791 3.544 -13.616 1.00 95.75 108 LEU A O 1
ATOM 880 N N . LYS A 1 109 ? -7.085 2.066 -12.070 1.00 95.62 109 LYS A N 1
ATOM 881 C CA . LYS A 1 109 ? -5.971 1.462 -12.814 1.00 95.62 109 LYS A CA 1
ATOM 882 C C . LYS A 1 109 ? -4.920 2.485 -13.266 1.00 95.62 109 LYS A C 1
ATOM 884 O O . LYS A 1 109 ? -4.593 2.503 -14.455 1.00 95.62 109 LYS A O 1
ATOM 889 N N . PRO A 1 110 ? -4.384 3.326 -12.356 1.00 94.88 110 PRO A N 1
ATOM 890 C CA . PRO A 1 110 ? -3.497 4.428 -12.734 1.00 94.88 110 PRO A CA 1
ATOM 891 C C . PRO A 1 110 ? -2.267 3.930 -13.505 1.00 94.88 110 PRO A C 1
ATOM 893 O O . PRO A 1 110 ? -2.010 4.402 -14.603 1.00 94.88 110 PRO A O 1
ATOM 896 N N . TRP A 1 111 ? -1.615 2.857 -13.050 1.00 93.69 111 TRP A N 1
ATOM 897 C CA . TRP A 1 111 ? -0.477 2.251 -13.756 1.00 93.69 111 TRP A CA 1
ATOM 898 C C . TRP A 1 111 ? -0.800 1.675 -15.147 1.00 93.69 111 TRP A C 1
ATOM 900 O O . TRP A 1 111 ? 0.110 1.406 -15.918 1.00 93.69 111 TRP A O 1
ATOM 910 N N . GLN A 1 112 ? -2.069 1.450 -15.502 1.00 95.19 112 GLN A N 1
ATOM 911 C CA . GLN A 1 112 ? -2.438 0.953 -16.840 1.00 95.19 112 GLN A CA 1
ATOM 912 C C . GLN A 1 112 ? -2.945 2.052 -17.771 1.00 95.19 112 GLN A C 1
ATOM 914 O O . GLN A 1 112 ? -2.891 1.890 -18.988 1.00 95.19 112 GLN A O 1
ATOM 919 N N . ARG A 1 113 ? -3.528 3.117 -17.214 1.00 95.38 113 ARG A N 1
ATOM 920 C CA . ARG A 1 113 ? -4.321 4.097 -17.972 1.00 95.38 113 ARG A CA 1
ATOM 921 C C . ARG A 1 113 ? -3.783 5.513 -17.900 1.00 95.38 113 ARG A C 1
ATOM 923 O O . ARG A 1 113 ? -4.192 6.331 -18.716 1.00 95.38 113 ARG A O 1
ATOM 930 N N . ASP A 1 114 ? -2.904 5.791 -16.948 1.00 94.81 114 ASP A N 1
ATOM 931 C CA . ASP A 1 114 ? -2.328 7.107 -16.740 1.00 94.81 114 ASP A CA 1
ATOM 932 C C . ASP A 1 114 ? -0.812 7.067 -16.983 1.00 94.81 114 ASP A C 1
ATOM 934 O O . ASP A 1 114 ? -0.052 6.620 -16.122 1.00 94.81 114 ASP A O 1
ATOM 938 N N . PRO A 1 115 ? -0.338 7.540 -18.149 1.00 93.50 115 PRO A N 1
ATOM 939 C CA . PRO A 1 115 ? 1.090 7.655 -18.418 1.00 93.50 115 PRO A CA 1
ATOM 940 C C . PRO A 1 115 ? 1.836 8.543 -17.410 1.00 93.50 115 PRO A C 1
ATOM 942 O O . PRO A 1 115 ? 3.024 8.315 -17.185 1.00 93.50 115 PRO A O 1
ATOM 945 N N . ALA A 1 116 ? 1.170 9.523 -16.781 1.00 92.81 116 ALA A N 1
ATOM 946 C CA . ALA A 1 116 ? 1.797 10.389 -15.782 1.00 92.81 116 ALA A CA 1
ATOM 947 C C . ALA A 1 116 ? 2.212 9.619 -14.519 1.00 92.81 116 ALA A C 1
ATOM 949 O O . ALA A 1 116 ? 3.142 10.047 -13.837 1.00 92.81 116 ALA A O 1
ATOM 950 N N . TYR A 1 117 ? 1.622 8.441 -14.269 1.00 93.94 117 TYR A N 1
ATOM 951 C CA . TYR A 1 117 ? 2.015 7.550 -13.174 1.00 93.94 117 TYR A CA 1
ATOM 952 C C . TYR A 1 117 ? 3.498 7.154 -13.222 1.00 93.94 117 TYR A C 1
ATOM 954 O O . TYR A 1 117 ? 4.086 6.851 -12.190 1.00 93.94 117 TYR A O 1
ATOM 962 N N . TYR A 1 118 ? 4.115 7.167 -14.408 1.00 93.56 118 TYR A N 1
ATOM 963 C CA . TYR A 1 118 ? 5.521 6.808 -14.616 1.00 93.56 118 TYR A CA 1
ATOM 964 C C . TYR A 1 118 ? 6.477 8.011 -14.593 1.00 93.56 118 TYR A C 1
ATOM 966 O O . TYR A 1 118 ? 7.656 7.876 -14.921 1.00 93.56 118 TYR A O 1
ATOM 974 N N . LYS A 1 119 ? 6.001 9.200 -14.206 1.00 93.06 119 LYS A N 1
ATOM 975 C CA . LYS A 1 119 ? 6.870 10.351 -13.951 1.00 93.06 119 LYS A CA 1
ATOM 976 C C . LYS A 1 119 ? 7.698 10.100 -12.685 1.00 93.06 119 LYS A C 1
ATOM 978 O O . LYS A 1 119 ? 7.168 10.118 -11.579 1.00 93.06 119 LYS A O 1
ATOM 983 N N . THR A 1 120 ? 9.009 9.951 -12.857 1.00 93.56 120 THR A N 1
ATOM 984 C CA . THR A 1 120 ? 9.934 9.651 -11.751 1.00 93.56 120 THR A CA 1
ATOM 985 C C . THR A 1 120 ? 10.587 10.879 -11.133 1.00 93.56 120 THR A C 1
ATOM 987 O O . THR A 1 120 ? 10.822 10.901 -9.932 1.00 93.56 120 THR A O 1
ATOM 990 N N . MET A 1 121 ? 10.898 11.908 -11.921 1.00 94.12 121 MET A N 1
ATOM 991 C CA . MET A 1 121 ? 11.691 13.041 -11.439 1.00 94.12 121 MET A CA 1
ATOM 992 C C . MET A 1 121 ? 10.811 14.202 -10.971 1.00 94.12 121 MET A C 1
ATOM 994 O O . MET A 1 121 ? 9.986 14.713 -11.736 1.00 94.12 121 MET A O 1
ATOM 998 N N . TRP A 1 122 ? 11.057 14.672 -9.749 1.00 93.88 122 TRP A N 1
ATOM 999 C CA . TRP A 1 122 ? 10.467 15.881 -9.179 1.00 93.88 122 TRP A CA 1
ATOM 1000 C C . TRP A 1 122 ? 11.573 16.876 -8.844 1.00 93.88 122 TRP A C 1
ATOM 1002 O O . TRP A 1 122 ? 12.437 16.624 -8.011 1.00 93.88 122 TRP A O 1
ATOM 1012 N N . THR A 1 123 ? 11.576 18.016 -9.531 1.00 94.88 123 THR A N 1
ATOM 1013 C CA . THR A 1 123 ? 12.614 19.050 -9.384 1.00 94.88 123 THR A CA 1
ATOM 1014 C C . THR A 1 123 ? 12.291 20.084 -8.309 1.00 94.88 123 THR A C 1
ATOM 1016 O O . THR A 1 123 ? 13.081 20.993 -8.073 1.00 94.88 123 THR A O 1
ATOM 1019 N N . TYR A 1 124 ? 11.135 19.954 -7.664 1.00 92.38 124 TYR A N 1
ATOM 1020 C CA . TYR A 1 124 ? 10.625 20.862 -6.648 1.00 92.38 124 TYR A CA 1
ATOM 1021 C C . TYR A 1 124 ? 9.935 20.071 -5.539 1.00 92.38 124 TYR A C 1
ATOM 1023 O O . TYR A 1 124 ? 9.423 18.975 -5.772 1.00 92.38 124 TYR A O 1
ATOM 1031 N N . ARG A 1 125 ? 9.914 20.652 -4.339 1.00 92.62 125 ARG A N 1
ATOM 1032 C CA . ARG A 1 125 ? 9.233 20.087 -3.175 1.00 92.62 125 ARG A CA 1
ATOM 1033 C C . ARG A 1 125 ? 7.719 20.234 -3.321 1.00 92.62 125 ARG A C 1
ATOM 1035 O O . ARG A 1 125 ? 7.255 21.318 -3.666 1.00 92.62 125 ARG A O 1
ATOM 1042 N N . SER A 1 126 ? 6.970 19.174 -3.018 1.00 91.69 126 SER A N 1
ATOM 1043 C CA . SER A 1 126 ? 5.507 19.249 -2.927 1.00 91.69 126 SER A CA 1
ATOM 1044 C C . SER A 1 126 ? 5.072 20.188 -1.794 1.00 91.69 126 SER A C 1
ATOM 1046 O O . SER A 1 126 ? 5.702 20.244 -0.735 1.00 91.69 126 SER A O 1
ATOM 1048 N N . ASP A 1 127 ? 4.007 20.945 -2.030 1.00 91.50 127 ASP A N 1
ATOM 1049 C CA . ASP A 1 127 ? 3.362 21.828 -1.058 1.00 91.50 127 ASP A CA 1
ATOM 1050 C C . ASP A 1 127 ? 2.396 21.083 -0.121 1.00 91.50 127 ASP A C 1
ATOM 1052 O O . ASP A 1 127 ? 2.035 21.606 0.935 1.00 91.50 127 ASP A O 1
ATOM 1056 N N . VAL A 1 128 ? 2.031 19.845 -0.462 1.00 89.50 128 VAL A N 1
ATOM 1057 C CA . VAL A 1 128 ? 1.241 18.936 0.375 1.00 89.50 128 VAL A CA 1
ATOM 1058 C C . VAL A 1 128 ? 2.047 17.662 0.703 1.00 89.50 128 VA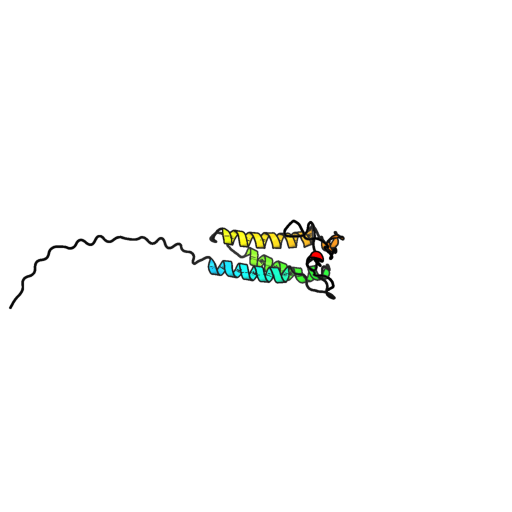L A C 1
ATOM 1060 O O . VAL A 1 128 ? 3.107 17.431 0.122 1.00 89.50 128 VAL A O 1
ATOM 1063 N N . PRO A 1 129 ? 1.627 16.832 1.683 1.00 84.88 129 PRO A N 1
ATOM 1064 C CA . PRO A 1 129 ? 2.438 15.688 2.122 1.00 84.88 129 PRO A CA 1
ATOM 1065 C C . PRO A 1 129 ? 2.748 14.630 1.047 1.00 84.88 129 PRO A C 1
ATOM 1067 O O . PRO A 1 129 ? 3.743 13.924 1.173 1.00 84.88 129 PRO A O 1
ATOM 1070 N N . ALA A 1 130 ? 1.915 14.510 0.011 1.00 84.50 130 ALA A N 1
ATOM 1071 C CA . ALA A 1 130 ? 2.116 13.616 -1.129 1.00 84.50 130 ALA A CA 1
ATOM 1072 C C . ALA A 1 130 ? 1.993 14.414 -2.431 1.00 84.50 130 ALA A C 1
ATOM 1074 O O . ALA A 1 130 ? 1.245 15.381 -2.479 1.00 84.50 130 ALA A O 1
ATOM 1075 N N . HIS A 1 131 ? 2.681 14.013 -3.499 1.00 89.94 131 HIS A N 1
ATOM 1076 C CA . HIS A 1 131 ? 2.559 14.716 -4.780 1.00 89.94 131 HIS A CA 1
ATOM 1077 C C . HIS A 1 131 ? 1.123 14.754 -5.298 1.00 89.94 131 HIS A C 1
ATOM 1079 O O . HIS A 1 131 ? 0.344 13.818 -5.105 1.00 89.94 131 HIS A O 1
ATOM 1085 N N . GLU A 1 132 ? 0.788 15.838 -5.997 1.00 82.50 132 GLU A N 1
ATOM 1086 C CA . GLU A 1 132 ? -0.499 15.952 -6.668 1.00 82.50 132 GLU A CA 1
ATOM 1087 C C . GLU A 1 132 ? -0.622 14.883 -7.760 1.00 82.50 132 GLU A C 1
ATOM 1089 O O . GLU A 1 132 ? 0.188 14.803 -8.687 1.00 82.50 132 GLU A O 1
ATOM 1094 N N . GLY A 1 133 ? -1.673 14.071 -7.658 1.00 84.50 133 GLY A N 1
ATOM 1095 C CA . GLY A 1 133 ? -1.972 13.016 -8.618 1.00 84.50 133 GLY A CA 1
ATOM 1096 C C . GLY A 1 133 ? -1.226 11.693 -8.380 1.00 84.50 133 GLY A C 1
ATOM 1097 O O . GLY A 1 133 ? -0.533 11.506 -7.377 1.00 84.50 133 GLY A O 1
ATOM 1098 N N . PRO A 1 134 ? -1.420 10.713 -9.280 1.00 86.31 134 PRO A N 1
ATOM 1099 C CA . PRO A 1 134 ? -0.874 9.372 -9.116 1.00 86.31 134 PRO A CA 1
ATOM 1100 C C . PRO A 1 134 ? 0.659 9.368 -9.140 1.00 86.31 134 PRO A C 1
ATOM 1102 O O . PRO A 1 134 ? 1.272 9.759 -10.129 1.00 86.31 134 PRO A O 1
ATOM 1105 N N . THR A 1 135 ? 1.270 8.873 -8.064 1.00 92.00 135 THR A N 1
ATOM 1106 C CA . THR A 1 135 ? 2.728 8.830 -7.895 1.00 92.00 135 THR A CA 1
ATOM 1107 C C . THR A 1 135 ? 3.185 7.405 -7.609 1.00 92.00 135 THR A C 1
ATOM 1109 O O . THR A 1 135 ? 2.560 6.694 -6.822 1.00 92.00 135 THR A O 1
ATOM 1112 N N . HIS A 1 136 ? 4.256 6.967 -8.270 1.00 93.88 136 HIS A N 1
ATOM 1113 C CA . HIS A 1 136 ? 4.805 5.627 -8.086 1.00 93.88 136 HIS A CA 1
ATOM 1114 C C . HIS A 1 136 ? 5.828 5.566 -6.939 1.00 93.88 136 HIS A C 1
ATOM 1116 O O . HIS A 1 136 ? 6.461 6.552 -6.585 1.00 93.88 136 HIS A O 1
ATOM 1122 N N . HIS A 1 137 ? 6.063 4.366 -6.413 1.00 94.06 137 HIS A N 1
ATOM 1123 C CA . HIS A 1 137 ? 6.903 4.094 -5.235 1.00 94.06 137 HIS A CA 1
ATOM 1124 C C . HIS A 1 137 ? 8.412 4.385 -5.355 1.00 94.06 137 HIS A C 1
ATOM 1126 O O . HIS A 1 137 ? 9.160 4.083 -4.434 1.00 94.06 137 HIS A O 1
ATOM 1132 N N . ALA A 1 138 ? 8.895 4.905 -6.484 1.00 94.12 138 ALA A N 1
ATOM 1133 C CA . ALA A 1 138 ? 10.334 5.039 -6.748 1.00 94.12 138 ALA A CA 1
ATOM 1134 C C . ALA A 1 138 ? 10.682 6.394 -7.371 1.00 94.12 138 ALA A C 1
ATOM 1136 O O . ALA A 1 138 ? 11.454 6.461 -8.325 1.00 94.12 138 ALA A O 1
ATOM 1137 N N . VAL A 1 139 ? 10.046 7.461 -6.886 1.00 94.31 139 VAL A N 1
ATOM 1138 C CA . VAL A 1 139 ? 10.335 8.826 -7.334 1.00 94.31 139 VAL A CA 1
ATOM 1139 C C . VAL A 1 139 ? 11.719 9.298 -6.890 1.00 94.31 139 VAL A C 1
ATOM 1141 O O . VAL A 1 139 ? 12.259 8.852 -5.881 1.00 94.31 139 VAL A O 1
ATOM 1144 N N . VAL A 1 140 ? 12.274 10.238 -7.651 1.00 94.75 140 VAL A N 1
ATOM 1145 C CA . VAL A 1 140 ? 13.502 10.967 -7.341 1.00 94.75 140 VAL A CA 1
ATOM 1146 C C . VAL A 1 140 ? 13.137 12.418 -7.048 1.00 94.75 140 VAL A C 1
ATOM 1148 O O . VAL A 1 140 ? 12.782 13.181 -7.951 1.00 94.75 140 VAL A O 1
ATOM 1151 N N . GLU A 1 141 ? 13.261 12.793 -5.779 1.00 94.75 141 GLU A N 1
ATOM 1152 C CA . GLU A 1 141 ? 13.108 14.162 -5.284 1.00 94.75 141 GLU A CA 1
ATOM 1153 C C . GLU A 1 141 ? 14.401 14.950 -5.515 1.00 94.75 141 GLU A C 1
ATOM 1155 O O . GLU A 1 141 ? 15.201 15.131 -4.607 1.00 94.75 141 GLU A O 1
ATOM 1160 N N . LEU A 1 142 ? 14.653 15.419 -6.738 1.00 95.25 142 LEU A N 1
ATOM 1161 C CA .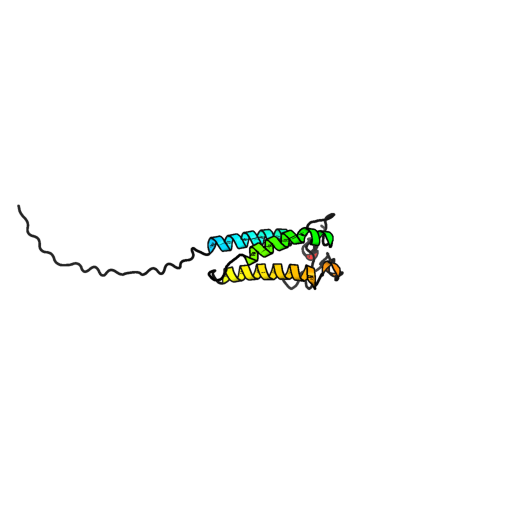 LEU A 1 142 ? 15.931 16.051 -7.098 1.00 95.25 142 LEU A CA 1
ATOM 1162 C C . LEU A 1 142 ? 16.282 17.253 -6.202 1.00 95.25 142 LEU A C 1
ATOM 1164 O O . LEU A 1 142 ? 17.452 17.506 -5.935 1.00 95.25 142 LEU A O 1
ATOM 1168 N N . TRP A 1 143 ? 15.272 17.976 -5.717 1.00 94.00 143 TRP A N 1
ATOM 1169 C CA . TRP A 1 143 ? 15.444 19.119 -4.817 1.00 94.00 143 TRP A CA 1
ATOM 1170 C C . TRP A 1 143 ? 16.042 18.746 -3.450 1.00 94.00 143 TRP A C 1
ATOM 1172 O O . TRP A 1 143 ? 16.515 19.639 -2.751 1.00 94.00 143 TRP A O 1
ATOM 1182 N N . SER A 1 144 ? 16.012 17.466 -3.051 1.00 95.19 144 SER A N 1
ATOM 1183 C CA . SER A 1 144 ? 16.588 16.998 -1.786 1.00 95.19 144 SER A CA 1
ATOM 1184 C C . SER A 1 144 ? 18.070 16.624 -1.887 1.00 95.19 144 SER A C 1
ATOM 1186 O O . SER A 1 144 ? 18.645 16.191 -0.891 1.00 95.19 144 SER A O 1
ATOM 1188 N N . TYR A 1 145 ? 18.681 16.734 -3.070 1.00 95.56 145 TYR A N 1
ATOM 1189 C CA . TYR A 1 145 ? 20.088 16.410 -3.300 1.00 95.56 145 TYR A CA 1
ATOM 1190 C C . TYR A 1 145 ? 20.958 17.670 -3.222 1.00 95.56 145 TYR A C 1
ATOM 1192 O O . TYR A 1 145 ? 20.561 18.748 -3.666 1.00 95.56 145 TYR A O 1
ATOM 1200 N N . GLU A 1 146 ? 22.169 17.520 -2.691 1.00 96.06 146 GLU A N 1
ATOM 1201 C CA . GLU A 1 146 ? 23.215 18.542 -2.756 1.00 96.06 146 GLU A CA 1
ATOM 1202 C C . GLU A 1 146 ? 24.044 18.361 -4.034 1.00 96.06 146 GLU A C 1
ATOM 1204 O O . GLU A 1 146 ? 24.242 17.240 -4.499 1.00 96.06 146 GLU A O 1
ATOM 1209 N N . PHE A 1 147 ? 24.511 19.468 -4.620 1.00 91.75 147 PHE A N 1
ATOM 1210 C CA . PHE A 1 147 ? 25.250 19.458 -5.885 1.00 91.75 147 PHE A CA 1
ATOM 1211 C C . PHE A 1 147 ? 26.643 20.101 -5.754 1.00 91.75 147 PHE A C 1
ATOM 1213 O O . PHE A 1 147 ? 26.773 21.111 -5.056 1.00 91.75 147 PHE A O 1
ATOM 1220 N N . PRO A 1 148 ? 27.660 19.603 -6.495 1.00 92.75 148 PRO A N 1
ATOM 1221 C CA . PRO A 1 148 ? 27.606 18.412 -7.354 1.00 92.75 148 PRO A CA 1
ATOM 1222 C C . PRO A 1 148 ? 27.432 17.124 -6.531 1.00 92.75 148 PRO A C 1
ATOM 1224 O O . PRO A 1 148 ? 27.807 17.102 -5.363 1.00 92.75 148 PRO A O 1
ATOM 1227 N N . LEU A 1 149 ? 26.824 16.104 -7.149 1.00 81.31 149 LEU A N 1
ATOM 1228 C CA . LEU A 1 149 ? 26.603 14.787 -6.536 1.00 81.31 149 LEU A CA 1
ATOM 1229 C C . LEU A 1 149 ? 27.918 14.097 -6.147 1.00 81.31 149 LEU A C 1
ATOM 1231 O O . LEU A 1 149 ? 28.917 14.292 -6.881 1.00 81.31 149 LEU A O 1
#

Radius of gyration: 29.14 Å; chains: 1; bounding box: 44×36×110 Å

pLDDT: mean 86.45, std 18.92, range [36.22, 98.81]